Protein 7LXE (pdb70)

Secondary structure (DSSP, 8-state):
-EEEEEEEEEEEEEEETTTTEEEEGGGS-SEEEEEEEEETTTTEEEEEEEETTT--EEEEEE--TT---EEEETTEEEE-SSSS-EEEEESSHHHHHHHHHHHHHHHHHHH---PPPPPPP-

Radius of gyration: 15.27 Å; Cα contacts (8 Å, |Δi|>4): 242; chains: 1; bounding box: 33×28×50 Å

Sequence (122 aa):
SEQSICQARAAVMVYDDANKKWVPAGGSTGFSRVHIYHHTGNNTFRVVGRKIQDHQVVINCAIPKGLKYNQATQTFHQWRDARQVYGLNFGSKEDANVFASAMMHALEVLGGDFPPPPPPPP

St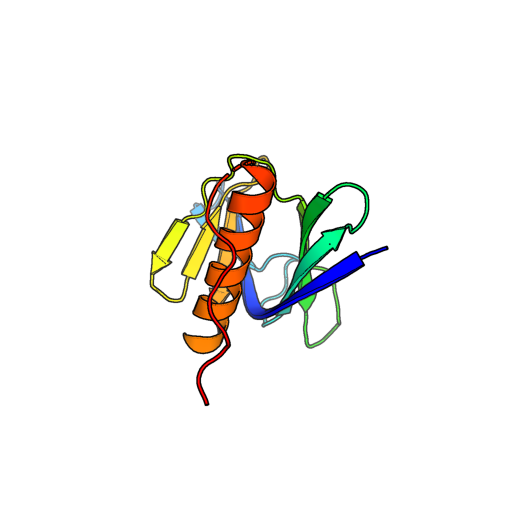ructure (mmCIF, N/CA/C/O backbone):
data_7LXE
#
_entry.id   7LXE
#
_cell.length_a   56.067
_cell.length_b   77.485
_cell.length_c   66.167
_cell.angle_alpha   90.000
_cell.angle_beta   90.000
_cell.angle_gamma   90.000
#
_symmetry.space_group_name_H-M   'C 2 2 21'
#
loop_
_atom_site.group_PDB
_atom_site.id
_atom_site.type_symbol
_atom_site.label_atom_id
_atom_site.label_alt_id
_atom_site.label_comp_id
_atom_site.label_asym_id
_atom_site.label_entity_id
_atom_site.label_seq_id
_atom_site.pdbx_PDB_ins_code
_atom_site.Cartn_x
_atom_site.Cartn_y
_atom_site.Cartn_z
_atom_site.occupancy
_atom_site.B_iso_or_equiv
_atom_site.auth_seq_id
_atom_site.auth_comp_id
_atom_site.auth_asym_id
_atom_site.auth_atom_id
_atom_site.pdbx_PDB_model_num
ATOM 1 N N . SER A 1 5 ? -24.457 -13.218 -9.314 1.00 84.74 2 SER A N 1
ATOM 2 C CA . SER A 1 5 ? -24.158 -13.737 -10.643 1.00 89.44 2 SER A CA 1
ATOM 3 C C . SER A 1 5 ? -22.656 -13.698 -10.875 1.00 92.78 2 SER A C 1
ATOM 4 O O . SER A 1 5 ? -22.095 -12.662 -11.243 1.00 93.86 2 SER A O 1
ATOM 11 N N . GLU A 1 6 ? -22.013 -14.838 -10.660 1.00 85.14 3 GLU A N 1
ATOM 12 C CA . GLU A 1 6 ? -20.568 -14.926 -10.670 1.00 81.21 3 GLU A CA 1
ATOM 13 C C . GLU A 1 6 ? -20.118 -16.093 -11.524 1.00 82.74 3 GLU A C 1
ATOM 14 O O . GLU A 1 6 ? -20.841 -17.073 -11.713 1.00 84.90 3 GLU A O 1
ATOM 26 N N . GLN A 1 7 ? -18.887 -15.984 -12.008 1.00 76.44 4 GLN A N 1
ATOM 27 C CA . GLN A 1 7 ? -18.246 -17.054 -12.746 1.00 79.61 4 GLN A CA 1
ATOM 28 C C . GLN A 1 7 ? -16.802 -17.162 -12.285 1.00 70.39 4 GLN A C 1
ATOM 29 O O . GLN A 1 7 ? -16.085 -16.159 -12.251 1.00 63.53 4 GLN A O 1
ATOM 43 N N . SER A 1 8 ? -16.397 -18.375 -11.921 1.00 68.05 5 SER A N 1
ATOM 44 C CA . SER A 1 8 ? -14.996 -18.647 -11.637 1.00 64.58 5 SER A CA 1
ATOM 45 C C . SER A 1 8 ? -14.248 -18.697 -12.952 1.00 66.35 5 SER A C 1
ATOM 46 O O . SER A 1 8 ? -14.683 -19.378 -13.889 1.00 64.75 5 SER A O 1
ATOM 54 N N . ILE A 1 9 ? -13.152 -17.956 -13.052 1.00 63.41 6 ILE A N 1
ATOM 55 C CA . ILE A 1 9 ? -12.312 -18.015 -14.241 1.00 61.02 6 ILE A CA 1
ATOM 56 C C . ILE A 1 9 ? -11.037 -18.798 -14.000 1.00 58.37 6 ILE A C 1
ATOM 57 O O . ILE A 1 9 ? -10.327 -19.101 -14.970 1.00 53.93 6 ILE A O 1
ATOM 73 N N . CYS A 1 10 ? -10.714 -19.124 -12.753 1.00 57.75 7 CYS A N 1
ATOM 74 C CA . CYS A 1 10 ? -9.633 -20.059 -12.490 1.00 55.70 7 CYS A CA 1
ATOM 75 C C . CYS A 1 10 ? -9.783 -20.610 -11.081 1.00 60.06 7 CYS A C 1
ATOM 76 O O . CYS A 1 10 ? -10.547 -20.088 -10.260 1.00 58.88 7 CYS A O 1
ATOM 84 N N . GLN A 1 11 ? -9.064 -21.699 -10.831 1.00 57.07 8 GLN A N 1
ATOM 85 C CA . GLN A 1 11 ? -9.053 -22.361 -9.533 1.00 59.60 8 GLN A CA 1
ATOM 86 C C . GLN A 1 11 ? -7.637 -22.869 -9.323 1.00 62.86 8 GLN A C 1
ATOM 87 O O . GLN A 1 11 ? -7.107 -23.589 -10.172 1.00 60.60 8 GLN A O 1
ATOM 101 N N . ALA A 1 12 ? -7.019 -22.465 -8.221 1.00 53.66 9 ALA A N 1
ATOM 102 C CA . ALA A 1 12 ? -5.603 -22.705 -7.980 1.00 59.89 9 ALA A CA 1
ATOM 103 C C . ALA A 1 12 ? -5.374 -23.009 -6.510 1.00 60.61 9 ALA A C 1
ATOM 104 O O . ALA A 1 12 ? -5.991 -22.388 -5.637 1.00 63.11 9 ALA A O 1
ATOM 111 N N . ARG A 1 13 ? -4.493 -23.973 -6.252 1.00 59.29 10 ARG A N 1
ATOM 112 C CA . ARG A 1 13 ? -4.171 -24.430 -4.907 1.00 61.11 10 ARG A CA 1
ATOM 113 C C . ARG A 1 13 ? -2.969 -23.655 -4.382 1.00 68.39 10 ARG A C 1
ATOM 114 O O . ARG A 1 13 ? -1.917 -23.612 -5.032 1.00 68.93 10 ARG A O 1
ATOM 135 N N . ALA A 1 14 ? -3.122 -23.034 -3.213 1.00 62.11 11 ALA A N 1
ATOM 136 C CA . ALA A 1 14 ? -2.065 -22.178 -2.692 1.00 57.92 11 ALA A CA 1
ATOM 137 C C . ALA A 1 14 ? -2.241 -21.971 -1.199 1.00 59.11 11 ALA A C 1
ATOM 138 O O . ALA A 1 14 ? -3.363 -21.955 -0.694 1.00 59.53 11 ALA A O 1
ATOM 145 N N . ALA A 1 15 ? -1.118 -21.807 -0.496 1.00 57.09 12 ALA A N 1
ATOM 146 C CA . ALA A 1 15 ? -1.148 -21.350 0.888 1.00 56.33 12 ALA A CA 1
ATOM 147 C C . ALA A 1 15 ? -1.248 -19.829 0.898 1.00 56.87 12 ALA A C 1
ATOM 148 O O . ALA A 1 15 ? -0.380 -19.137 0.353 1.00 62.56 12 ALA A O 1
ATOM 155 N N . VAL A 1 16 ? -2.310 -19.315 1.504 1.00 54.56 13 VAL A N 1
ATOM 156 C CA . VAL A 1 16 ? -2.654 -17.900 1.438 1.00 54.91 13 VAL A CA 1
ATOM 157 C C . VAL A 1 16 ? -2.052 -17.201 2.643 1.00 61.45 13 VAL A C 1
ATOM 158 O O . VAL A 1 16 ? -2.244 -17.639 3.783 1.00 58.92 13 VAL A O 1
ATOM 171 N N . MET A 1 17 ? -1.302 -16.125 2.389 1.00 59.73 14 MET A N 1
ATOM 172 C CA . MET A 1 17 ? -0.475 -15.490 3.402 1.00 65.75 14 MET A CA 1
ATOM 173 C C . MET A 1 17 ? -0.811 -14.011 3.482 1.00 71.62 14 MET A C 1
ATOM 174 O O . MET A 1 17 ? -1.249 -13.400 2.499 1.00 63.58 14 MET A O 1
ATOM 188 N N . VAL A 1 18 ? -0.599 -13.446 4.668 1.00 68.31 15 VAL A N 1
ATOM 189 C CA . VAL A 1 18 ? -0.662 -12.010 4.886 1.00 70.16 15 VAL A CA 1
ATOM 190 C C . VAL A 1 18 ? 0.632 -11.617 5.577 1.00 76.22 15 VAL A C 1
ATOM 191 O O . VAL A 1 18 ? 1.266 -12.430 6.259 1.00 72.28 15 VAL A O 1
ATOM 204 N N . TYR A 1 19 ? 1.045 -10.378 5.372 1.00 76.80 16 TYR A N 1
ATOM 205 C CA . TYR A 1 19 ? 2.243 -9.889 6.020 1.00 81.66 16 TYR A CA 1
ATOM 206 C C . TYR A 1 19 ? 1.871 -9.212 7.328 1.00 86.12 16 TYR A C 1
ATOM 207 O O . TYR A 1 19 ? 0.910 -8.435 7.389 1.00 86.36 16 TYR A O 1
ATOM 225 N N . ASP A 1 20 ? 2.624 -9.528 8.366 1.00 89.18 17 ASP A N 1
ATOM 226 C CA . ASP A 1 20 ? 2.465 -8.919 9.680 1.00 92.11 17 ASP A CA 1
ATOM 227 C C . ASP A 1 20 ? 3.590 -7.902 9.816 1.00 102.11 17 ASP A C 1
ATOM 228 O O . ASP A 1 20 ? 4.707 -8.235 10.219 1.00 99.55 17 ASP A O 1
ATOM 237 N N . ASP A 1 21 ? 3.300 -6.649 9.453 1.00 105.65 18 ASP A N 1
ATOM 238 C CA . ASP A 1 21 ? 4.356 -5.642 9.448 1.00 113.67 18 ASP A CA 1
ATOM 239 C C . ASP A 1 21 ? 4.954 -5.456 10.836 1.00 114.37 18 ASP A C 1
ATOM 240 O O . ASP A 1 21 ? 6.127 -5.084 10.963 1.00 116.82 18 ASP A O 1
ATOM 249 N N . ALA A 1 22 ? 4.171 -5.712 11.887 1.00 116.62 19 ALA A N 1
ATOM 250 C CA . ALA A 1 22 ? 4.686 -5.559 13.243 1.00 115.39 19 ALA A CA 1
ATOM 251 C C . ALA A 1 22 ? 5.799 -6.563 13.523 1.00 112.53 19 ALA A C 1
ATOM 252 O O . ALA A 1 22 ? 6.900 -6.183 13.944 1.00 120.92 19 ALA A O 1
ATOM 259 N N . ASN A 1 23 ? 5.539 -7.846 13.282 1.00 108.27 20 ASN A N 1
ATOM 260 C CA . ASN A 1 23 ? 6.496 -8.905 13.576 1.00 106.88 20 ASN A CA 1
ATOM 261 C C . ASN A 1 23 ? 7.405 -9.234 12.399 1.00 100.62 20 ASN A C 1
ATOM 262 O O . ASN A 1 23 ? 8.197 -10.179 12.492 1.00 94.08 20 ASN A O 1
ATOM 273 N N . LYS A 1 24 ? 7.306 -8.486 11.301 1.00 101.52 21 LYS A N 1
ATOM 274 C CA . LYS A 1 24 ? 8.156 -8.679 10.129 1.00 101.39 21 LYS A CA 1
ATOM 275 C C . LYS A 1 24 ? 8.174 -10.143 9.689 1.00 98.70 21 LYS A C 1
ATOM 276 O O . LYS A 1 24 ? 9.229 -10.762 9.535 1.00 88.57 21 LYS A O 1
ATOM 295 N N . LYS A 1 25 ? 6.985 -10.703 9.470 1.00 94.45 22 LYS A N 1
ATOM 296 C CA . LYS A 1 25 ? 6.920 -12.070 8.972 1.00 89.89 22 LYS A CA 1
ATOM 297 C C . LYS A 1 25 ? 5.602 -12.293 8.250 1.00 83.75 22 LYS A C 1
ATOM 298 O O . LYS A 1 25 ? 4.611 -11.595 8.484 1.00 83.34 22 LYS A O 1
ATOM 317 N N . TRP A 1 26 ? 5.611 -13.275 7.356 1.00 77.15 23 TRP A N 1
ATOM 318 C CA . TRP A 1 26 ? 4.378 -13.714 6.726 1.00 73.12 23 TRP A CA 1
ATOM 319 C C . TRP A 1 26 ? 3.666 -14.679 7.659 1.00 74.34 23 TRP A C 1
ATOM 320 O O . TRP A 1 26 ? 4.287 -15.589 8.215 1.00 69.75 23 TRP A O 1
ATOM 341 N N . VAL A 1 27 ? 2.363 -14.482 7.817 1.00 70.56 24 VAL A N 1
ATOM 342 C CA . VAL A 1 27 ? 1.534 -15.344 8.653 1.00 75.56 24 VAL A CA 1
ATOM 343 C C . VAL A 1 27 ? 0.441 -15.947 7.779 1.00 74.07 24 VAL A C 1
ATOM 344 O O . VAL A 1 27 ? -0.010 -15.307 6.814 1.00 64.22 24 VAL A O 1
ATOM 357 N N . PRO A 1 28 ? 0.002 -17.168 8.062 1.00 70.77 25 PRO A N 1
ATOM 358 C CA . PRO A 1 28 ? -1.066 -17.765 7.256 1.00 76.06 25 PRO A CA 1
ATOM 359 C C . PRO A 1 28 ? -2.353 -16.968 7.408 1.00 72.82 25 PRO A C 1
ATOM 360 O O . PRO A 1 28 ? -2.735 -16.588 8.514 1.00 70.47 25 PRO A O 1
ATOM 371 N N . ALA A 1 29 ? -3.005 -16.684 6.283 1.00 66.23 26 ALA A N 1
ATOM 372 C CA . ALA A 1 29 ? -4.265 -15.950 6.338 1.00 68.22 26 ALA A CA 1
ATOM 373 C C . ALA A 1 29 ? -5.301 -16.768 7.100 1.00 70.23 26 ALA A C 1
ATOM 374 O O . ALA A 1 29 ? -5.389 -17.990 6.944 1.00 66.90 26 ALA A O 1
ATOM 381 N N . GLY A 1 30 ? -6.082 -16.094 7.942 1.00 76.00 27 GLY A N 1
ATOM 382 C CA . GLY A 1 30 ? -7.049 -16.777 8.776 1.00 75.68 27 GLY A CA 1
ATOM 383 C C . GLY A 1 30 ? -6.480 -17.522 9.971 1.00 87.20 27 GLY A C 1
ATOM 384 O O . GLY A 1 30 ? -7.254 -18.145 10.709 1.00 82.50 27 GLY A O 1
ATOM 388 N N . GLY A 1 31 ? -5.156 -17.506 10.175 1.00 76.95 28 GLY A N 1
ATOM 389 C CA . GLY A 1 31 ? -4.541 -17.976 11.402 1.00 81.38 28 GLY A CA 1
ATOM 390 C C . GLY A 1 31 ? -4.032 -19.407 11.381 1.00 77.93 28 GLY A C 1
ATOM 391 O O . GLY A 1 31 ? -3.220 -19.772 12.242 1.00 79.02 28 GLY A O 1
ATOM 395 N N . SER A 1 32 ? -4.484 -20.223 10.434 1.00 75.83 29 SER A N 1
ATOM 396 C CA . SER A 1 32 ? -4.153 -21.639 10.375 1.00 78.73 29 SER A CA 1
ATOM 397 C C . SER A 1 32 ? -3.408 -21.915 9.081 1.00 77.41 29 SER A C 1
ATOM 398 O O . SER A 1 32 ? -3.878 -21.543 8.002 1.00 74.19 29 SER A O 1
ATOM 406 N N . THR A 1 33 ? -2.264 -22.575 9.191 1.00 79.13 30 THR A N 1
ATOM 407 C CA . THR A 1 33 ? -1.478 -22.904 8.015 1.00 85.71 30 THR A CA 1
ATOM 408 C C . THR A 1 33 ? -2.153 -24.026 7.238 1.00 84.21 30 THR A C 1
ATOM 409 O O . THR A 1 33 ? -2.874 -24.856 7.797 1.00 92.77 30 THR A O 1
ATOM 420 N N . GLY A 1 34 ? -1.937 -24.027 5.926 1.00 73.86 31 GLY A N 1
ATOM 421 C CA . GLY A 1 34 ? -2.516 -25.046 5.078 1.00 72.49 31 GLY A CA 1
ATOM 422 C C . GLY A 1 34 ? -2.945 -24.516 3.729 1.00 64.33 31 GLY A C 1
ATOM 423 O O . GLY A 1 34 ? -3.024 -23.300 3.519 1.00 63.04 31 GLY A O 1
ATOM 427 N N . PHE A 1 35 ? -3.231 -25.413 2.802 1.00 60.67 32 PHE A N 1
ATOM 428 C CA . PHE A 1 35 ? -3.557 -24.994 1.448 1.00 61.44 32 PHE A CA 1
ATOM 429 C C . PHE A 1 35 ? -5.019 -24.582 1.344 1.00 62.03 32 PHE A C 1
ATOM 430 O O . PHE A 1 35 ? -5.862 -25.018 2.124 1.00 60.94 32 PHE A O 1
ATOM 447 N N . SER A 1 36 ? -5.287 -23.697 0.382 1.00 61.21 33 SER A N 1
ATOM 448 C CA . SER A 1 36 ? -6.607 -23.198 0.048 1.00 59.84 33 SER A CA 1
ATOM 449 C C . SER A 1 36 ? -6.834 -23.416 -1.439 1.00 63.34 33 SER A C 1
ATOM 450 O O . SER A 1 36 ? -5.872 -23.480 -2.214 1.00 60.57 33 SER A O 1
ATOM 458 N N . ARG A 1 37 ? -8.107 -23.532 -1.831 1.00 59.75 34 ARG A N 1
ATOM 459 C CA . ARG A 1 37 ? -8.498 -23.409 -3.228 1.00 63.43 34 ARG A CA 1
ATOM 460 C C . ARG A 1 37 ? -8.806 -21.936 -3.482 1.00 63.10 34 ARG A C 1
ATOM 461 O O . ARG A 1 37 ? -9.769 -21.400 -2.923 1.00 59.88 34 ARG A O 1
ATOM 482 N N . VAL A 1 38 ? -8.016 -21.290 -4.330 1.00 56.55 35 VAL A N 1
ATOM 483 C CA . VAL A 1 38 ? -8.112 -19.851 -4.557 1.00 54.34 35 VAL A CA 1
ATOM 484 C C . VAL A 1 38 ? -8.688 -19.617 -5.947 1.00 58.77 35 VAL A C 1
ATOM 485 O O . VAL A 1 38 ? -8.098 -20.033 -6.951 1.00 59.01 35 VAL A O 1
ATOM 498 N N . HIS A 1 39 ? -9.820 -18.919 -6.001 1.00 56.51 36 HIS A N 1
ATOM 499 C CA . HIS A 1 39 ? -10.535 -18.600 -7.224 1.00 57.95 36 HIS A CA 1
ATOM 500 C C . HIS A 1 39 ? -10.348 -17.127 -7.565 1.00 59.23 36 HIS A C 1
ATOM 501 O O . HIS A 1 39 ? -10.160 -16.293 -6.675 1.00 61.11 36 HIS A O 1
ATOM 515 N N . ILE A 1 40 ? -10.432 -16.808 -8.855 1.00 56.54 37 ILE A N 1
ATOM 516 C CA . ILE A 1 40 ? -10.785 -15.470 -9.309 1.00 58.34 37 ILE A CA 1
ATOM 517 C C . ILE A 1 40 ? -12.187 -15.561 -9.894 1.00 59.22 37 ILE A C 1
ATOM 518 O O . ILE A 1 40 ? -12.451 -16.423 -10.743 1.00 56.19 37 ILE A O 1
ATOM 534 N N . TYR A 1 41 ? -13.083 -14.705 -9.415 1.00 63.08 38 TYR A N 1
ATOM 535 C CA . TYR A 1 41 ? -14.479 -14.687 -9.843 1.00 59.13 38 TYR A CA 1
ATOM 536 C C . TYR A 1 41 ? -14.755 -13.406 -10.611 1.00 63.30 38 TYR A C 1
ATOM 537 O O . TYR A 1 41 ? -14.276 -12.328 -10.238 1.00 65.12 38 TYR A O 1
ATOM 555 N N . HIS A 1 42 ? -15.545 -13.527 -11.667 1.00 64.21 39 HIS A N 1
ATOM 556 C CA . HIS A 1 42 ? -15.972 -12.399 -12.481 1.00 72.97 39 HIS A CA 1
ATOM 557 C C . HIS A 1 42 ? -17.471 -12.214 -12.282 1.00 77.22 39 HIS A C 1
ATOM 558 O O . HIS A 1 42 ? -18.238 -13.153 -12.503 1.00 77.97 39 HIS A O 1
ATOM 572 N N . HIS A 1 43 ? -17.878 -11.024 -11.829 1.00 83.50 40 HIS A N 1
ATOM 573 C CA . HIS A 1 43 ? -19.293 -10.658 -11.773 1.00 89.21 40 HIS A CA 1
ATOM 574 C C . HIS A 1 43 ? -19.735 -10.278 -13.180 1.00 87.89 40 HIS A C 1
ATOM 575 O O . HIS A 1 43 ? -19.333 -9.234 -13.705 1.00 89.61 40 HIS A O 1
ATOM 589 N N . THR A 1 44 ? -20.563 -11.124 -13.791 1.00 97.24 41 THR A N 1
ATOM 590 C CA . THR A 1 44 ? -20.913 -10.933 -15.194 1.00 101.18 41 THR A CA 1
ATOM 591 C C . THR A 1 44 ? -21.517 -9.558 -15.457 1.00 102.11 41 THR A C 1
ATOM 592 O O . THR A 1 44 ? -21.343 -9.004 -16.550 1.00 102.63 41 THR A O 1
ATOM 603 N N . GLY A 1 45 ? -22.224 -8.990 -14.483 1.00 94.89 42 GLY A N 1
ATOM 604 C CA . GLY A 1 45 ? -22.830 -7.689 -14.679 1.00 98.90 42 GLY A CA 1
ATOM 605 C C . GLY A 1 45 ? -21.852 -6.545 -14.520 1.00 95.28 42 GLY A C 1
ATOM 606 O O . GLY A 1 45 ? -21.488 -5.883 -15.497 1.00 97.91 42 GLY A O 1
ATOM 610 N N . ASN A 1 46 ? -21.417 -6.311 -13.279 1.00 95.32 43 ASN A N 1
ATOM 611 C CA . ASN A 1 46 ? -20.492 -5.224 -12.983 1.00 97.56 43 ASN A CA 1
ATOM 612 C C . ASN A 1 46 ? -19.246 -5.231 -13.863 1.00 97.50 43 ASN A C 1
ATOM 613 O O . ASN A 1 46 ? -18.620 -4.178 -14.049 1.00 92.43 43 ASN A O 1
ATOM 624 N N . ASN A 1 47 ? -18.862 -6.384 -14.401 1.00 92.37 44 ASN A N 1
ATOM 625 C CA . ASN A 1 47 ? -17.533 -6.539 -14.981 1.00 93.00 44 ASN A CA 1
ATOM 626 C C . ASN A 1 47 ? -16.469 -6.247 -13.923 1.00 90.59 44 ASN A C 1
ATOM 627 O O . ASN A 1 47 ? -15.452 -5.605 -14.197 1.00 92.89 44 ASN A O 1
ATOM 638 N N . THR A 1 48 ? -16.728 -6.694 -12.696 1.00 86.41 45 THR A N 1
ATOM 639 C CA . THR A 1 48 ? -15.774 -6.651 -11.595 1.00 87.32 45 THR A CA 1
ATOM 640 C C . THR A 1 48 ? -15.225 -8.051 -11.343 1.00 82.78 45 THR A C 1
ATOM 641 O O . THR A 1 48 ? -15.779 -9.052 -11.809 1.00 80.99 45 THR A O 1
ATOM 652 N N . PHE A 1 49 ? -14.132 -8.111 -10.575 1.00 74.54 46 PHE A N 1
ATOM 653 C CA . PHE A 1 49 ? -13.455 -9.361 -10.269 1.00 73.44 46 PHE A CA 1
ATOM 654 C C . PHE A 1 49 ? -13.074 -9.389 -8.796 1.00 74.20 46 PHE A C 1
ATOM 655 O O . PHE A 1 49 ? -12.864 -8.341 -8.179 1.00 74.35 46 PHE A O 1
ATOM 672 N N . ARG A 1 50 ? -12.937 -10.596 -8.248 1.00 73.90 47 ARG A N 1
ATOM 673 C CA . ARG A 1 50 ? -12.407 -10.735 -6.898 1.00 75.42 47 ARG A CA 1
ATOM 674 C C . ARG A 1 50 ? -11.736 -12.092 -6.718 1.00 66.97 47 ARG A C 1
ATOM 675 O O . ARG A 1 50 ? -12.108 -13.085 -7.354 1.00 60.73 47 ARG A O 1
ATOM 696 N N . VAL A 1 51 ? -10.718 -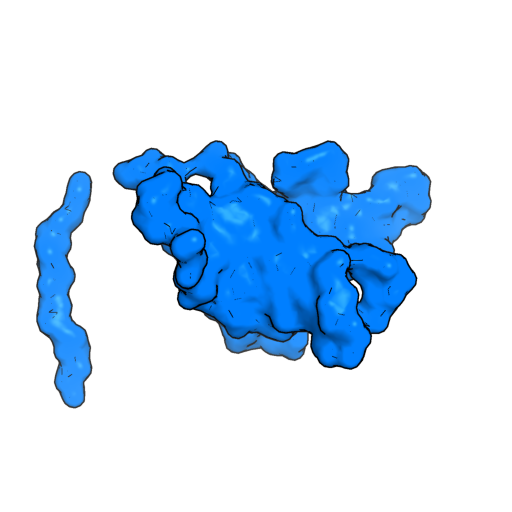12.100 -5.855 1.00 67.13 48 VAL A N 1
ATOM 697 C CA . VAL A 1 51 ? -10.030 -13.313 -5.422 1.00 65.96 48 VAL A CA 1
ATOM 698 C C . VAL A 1 51 ? -10.756 -13.848 -4.198 1.00 67.55 48 VAL A C 1
ATOM 699 O O . VAL A 1 51 ? -11.002 -13.100 -3.247 1.00 67.88 48 VAL A O 1
ATOM 712 N N . VAL A 1 52 ? -11.096 -15.135 -4.216 1.00 62.48 49 VAL A N 1
ATOM 713 C CA . VAL A 1 52 ? -11.731 -15.797 -3.081 1.00 62.11 49 VAL A CA 1
ATOM 714 C C . VAL A 1 52 ? -11.023 -17.123 -2.840 1.00 57.26 49 VAL A C 1
ATOM 715 O O . VAL A 1 52 ? -10.857 -17.922 -3.764 1.00 58.57 49 VAL A O 1
ATOM 728 N N . GLY A 1 53 ? -10.623 -17.364 -1.614 1.00 55.97 50 GLY A N 1
ATOM 729 C CA . GLY A 1 53 ? -9.982 -18.617 -1.258 1.00 62.64 50 GLY A CA 1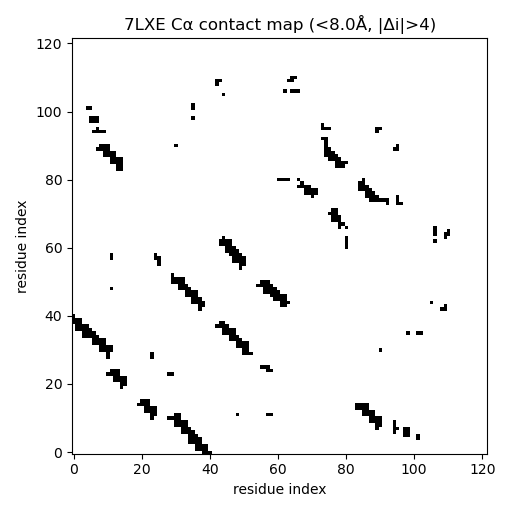
ATOM 730 C C . GLY A 1 53 ? -10.559 -19.208 0.008 1.00 63.32 50 GLY A C 1
ATOM 731 O O . GLY A 1 53 ? -10.873 -18.490 0.954 1.00 60.12 50 GLY A O 1
ATOM 735 N N . ARG A 1 54 ? -10.682 -20.537 0.012 1.00 62.92 51 ARG A N 1
ATOM 736 C CA . ARG A 1 54 ? -11.152 -21.294 1.159 1.00 67.43 51 ARG A CA 1
ATOM 737 C C . ARG A 1 54 ? -10.149 -22.373 1.524 1.00 60.78 51 ARG A C 1
ATOM 738 O O . ARG A 1 54 ? -9.651 -23.076 0.644 1.00 58.39 51 ARG A O 1
ATOM 759 N N . LYS A 1 55 ? -9.920 -22.559 2.820 1.00 62.87 52 LYS A N 1
ATOM 760 C CA . LYS A 1 55 ? -9.111 -23.683 3.267 1.00 64.64 52 LYS A CA 1
ATOM 761 C C . LYS A 1 55 ? -9.687 -24.990 2.742 1.00 70.33 52 LYS A C 1
ATOM 762 O O . LYS A 1 55 ? -10.904 -25.195 2.726 1.00 69.10 52 LYS A O 1
ATOM 781 N N . ILE A 1 56 ? -8.802 -25.884 2.318 1.00 69.29 53 ILE A N 1
ATOM 782 C CA . ILE A 1 56 ? -9.265 -27.168 1.813 1.00 71.47 53 ILE A CA 1
ATOM 783 C C . ILE A 1 56 ? -9.814 -28.016 2.950 1.00 80.79 53 ILE A C 1
ATOM 784 O O . ILE A 1 56 ? -10.869 -28.654 2.815 1.00 78.30 53 ILE A O 1
ATOM 800 N N . GLN A 1 57 ? -9.146 -27.992 4.104 1.00 74.59 54 GLN A N 1
ATOM 801 C CA . GLN A 1 57 ? -9.561 -28.789 5.252 1.00 88.36 54 GLN A CA 1
ATOM 802 C C . GLN A 1 57 ? -10.930 -28.370 5.784 1.00 83.61 54 GLN A C 1
ATOM 803 O O . GLN A 1 57 ? -11.902 -29.122 5.659 1.00 86.16 54 GLN A O 1
ATOM 817 N N . ASP A 1 58 ? -11.020 -27.184 6.388 1.00 77.41 55 ASP A N 1
ATOM 818 C CA . ASP A 1 58 ? -12.219 -26.769 7.100 1.00 80.20 55 ASP A CA 1
ATOM 819 C C . ASP A 1 58 ? -13.068 -25.754 6.331 1.00 77.70 55 ASP A C 1
ATOM 820 O O . ASP A 1 58 ? -14.055 -25.250 6.881 1.00 78.54 55 ASP A O 1
ATOM 829 N N . HIS A 1 59 ? -12.722 -25.453 5.078 1.00 71.39 56 HIS A N 1
ATOM 830 C CA . HIS A 1 59 ? -13.500 -24.579 4.202 1.00 67.83 56 HIS A CA 1
ATOM 831 C C . HIS A 1 59 ? -13.611 -23.154 4.735 1.00 65.65 56 HIS A C 1
ATOM 832 O O . HIS A 1 59 ? -14.409 -22.362 4.233 1.00 60.42 56 HIS A O 1
ATOM 846 N N . GLN A 1 60 ? -12.818 -22.802 5.732 1.00 64.14 57 GLN A N 1
ATOM 847 C CA . GLN A 1 60 ? -12.757 -21.423 6.204 1.00 70.14 57 GLN A CA 1
ATOM 848 C C . GLN A 1 60 ? -12.348 -20.483 5.067 1.00 67.61 57 GLN A C 1
ATOM 849 O O . GLN A 1 60 ? -11.382 -20.744 4.340 1.00 65.88 57 GLN A O 1
ATOM 863 N N . VAL A 1 61 ? -13.089 -19.383 4.919 1.00 70.73 58 VAL A N 1
ATOM 864 C CA . VAL A 1 61 ? -12.723 -18.334 3.971 1.00 67.68 58 VAL A CA 1
ATOM 865 C C . VAL A 1 61 ? -11.538 -17.547 4.517 1.00 69.36 58 VAL A C 1
ATOM 866 O O . VAL A 1 61 ? -11.633 -16.910 5.572 1.00 69.13 58 VAL A O 1
ATOM 879 N N . VAL A 1 62 ? -10.435 -17.532 3.768 1.00 65.07 59 VAL A N 1
ATOM 880 C CA . VAL A 1 62 ? -9.219 -16.862 4.206 1.00 66.64 59 VAL A CA 1
ATOM 881 C C . VAL A 1 62 ? -8.912 -15.601 3.405 1.00 67.97 59 VAL A C 1
ATOM 882 O O . VAL A 1 62 ? -8.220 -14.712 3.914 1.00 73.57 59 VAL A O 1
ATOM 895 N N . ILE A 1 63 ? -9.373 -15.504 2.169 1.00 64.35 60 ILE A N 1
ATOM 896 C CA . ILE A 1 63 ? -9.263 -14.268 1.411 1.00 66.65 60 ILE A CA 1
ATOM 897 C C . ILE A 1 63 ? -10.562 -14.066 0.647 1.00 65.21 60 ILE A C 1
ATOM 898 O O . ILE A 1 63 ? -11.214 -15.026 0.219 1.00 64.97 60 ILE A O 1
ATOM 914 N N . ASN A 1 64 ? -10.955 -12.804 0.503 1.00 64.57 61 ASN A N 1
ATOM 915 C CA . ASN A 1 64 ? -12.131 -12.425 -0.261 1.00 71.56 61 ASN A CA 1
ATOM 916 C C . ASN A 1 64 ? -12.021 -10.944 -0.507 1.00 76.57 61 ASN A C 1
ATOM 917 O O . ASN A 1 64 ? -12.580 -10.117 0.235 1.00 77.92 61 ASN A O 1
ATOM 928 N N . CYS A 1 65 ? -11.269 -10.570 -1.533 1.00 77.72 62 CYS A N 1
ATOM 929 C CA . CYS A 1 65 ? -10.997 -9.180 -1.825 1.00 83.08 62 CYS A CA 1
ATOM 930 C C . CYS A 1 65 ? -11.224 -8.932 -3.304 1.00 82.39 62 CYS A C 1
ATOM 931 O O . CYS A 1 65 ? -11.037 -9.818 -4.140 1.00 78.77 62 CYS A O 1
ATOM 939 N N . ALA A 1 66 ? -11.669 -7.723 -3.605 1.00 84.56 63 ALA A N 1
ATOM 940 C CA . ALA A 1 66 ? -11.942 -7.342 -4.976 1.00 84.36 63 ALA A CA 1
ATOM 941 C C . ALA A 1 66 ? -10.644 -6.930 -5.654 1.00 84.37 63 ALA A C 1
ATOM 942 O O . ALA A 1 66 ? -9.686 -6.496 -5.007 1.00 85.78 63 ALA A O 1
ATOM 949 N N . ILE A 1 67 ? -10.612 -7.100 -6.970 1.00 77.76 64 ILE A N 1
ATOM 950 C CA . ILE A 1 67 ? -9.452 -6.749 -7.782 1.00 73.54 64 ILE A CA 1
ATOM 951 C C . ILE A 1 67 ? -9.709 -5.360 -8.361 1.00 75.45 64 ILE A C 1
ATOM 952 O O . ILE A 1 67 ? -10.587 -5.218 -9.233 1.00 70.70 64 ILE A O 1
ATOM 968 N N . PRO A 1 68 ? -9.021 -4.322 -7.890 1.00 71.57 65 PRO A N 1
ATOM 969 C CA . PRO A 1 68 ? -9.231 -2.983 -8.444 1.00 76.71 65 PRO A CA 1
ATOM 970 C C . PRO A 1 68 ? -8.462 -2.755 -9.735 1.00 79.86 65 PRO A C 1
ATOM 971 O O . PRO A 1 68 ? -7.386 -3.310 -9.964 1.00 74.64 65 PRO A O 1
ATOM 982 N N . LYS A 1 69 ? -9.048 -1.931 -10.599 1.00 82.45 66 LYS A N 1
ATOM 983 C CA . LYS A 1 69 ? -8.335 -1.471 -11.781 1.00 83.42 66 LYS A CA 1
ATOM 984 C C . LYS A 1 69 ? -7.035 -0.815 -11.338 1.00 83.55 66 LYS A C 1
ATOM 985 O O . LYS A 1 69 ? -7.045 0.093 -10.499 1.00 85.28 66 LYS A O 1
ATOM 1004 N N . GLY A 1 70 ? -5.917 -1.293 -11.870 1.00 76.55 67 GLY A N 1
ATOM 1005 C CA . GLY A 1 70 ? -4.627 -0.734 -11.544 1.00 76.02 67 GLY A CA 1
ATOM 1006 C C . GLY A 1 70 ? -3.847 -1.489 -10.495 1.00 83.44 67 GLY A C 1
ATOM 1007 O O . GLY A 1 70 ? -2.755 -1.042 -10.117 1.00 82.21 67 GLY A O 1
ATOM 1011 N N . LEU A 1 71 ? -4.360 -2.617 -10.019 1.00 77.08 68 LEU A N 1
ATOM 1012 C CA . LEU A 1 71 ? -3.634 -3.412 -9.040 1.00 71.39 68 LEU A CA 1
ATOM 1013 C C . LEU A 1 71 ? -2.250 -3.791 -9.554 1.00 77.87 68 LEU A C 1
ATOM 1014 O O . LEU A 1 71 ? -2.084 -4.198 -10.709 1.00 73.41 68 LEU A O 1
ATOM 1030 N N . LYS A 1 72 ? -1.251 -3.650 -8.679 1.00 74.28 69 LYS A N 1
ATOM 1031 C CA . LYS A 1 72 ? 0.121 -4.068 -8.964 1.00 78.31 69 LYS A CA 1
ATOM 1032 C C . LYS A 1 72 ? 0.330 -5.476 -8.416 1.00 75.49 69 LYS A C 1
ATOM 1033 O O . LYS A 1 72 ? 0.575 -5.663 -7.221 1.00 74.57 69 LYS A O 1
ATOM 1052 N N . TYR A 1 73 ? 0.248 -6.465 -9.297 1.00 72.70 70 TYR A N 1
ATOM 1053 C CA . TYR A 1 73 ? 0.405 -7.868 -8.940 1.00 69.49 70 TYR A CA 1
ATOM 1054 C C . TYR A 1 73 ? 1.844 -8.271 -9.217 1.00 71.41 70 TYR A C 1
ATOM 1055 O O . TYR A 1 73 ? 2.326 -8.130 -10.345 1.00 72.88 70 TYR A O 1
ATOM 1073 N N . ASN A 1 74 ? 2.531 -8.766 -8.197 1.00 65.97 71 ASN A N 1
ATOM 1074 C CA . ASN A 1 74 ? 3.945 -9.064 -8.310 1.00 66.23 71 ASN A CA 1
ATOM 1075 C C . ASN A 1 74 ? 4.195 -10.555 -8.153 1.00 64.72 71 ASN A C 1
ATOM 1076 O O . ASN A 1 74 ? 3.713 -11.174 -7.200 1.00 62.21 71 ASN A O 1
ATOM 1087 N N . GLN A 1 75 ? 4.978 -11.117 -9.071 1.00 59.95 72 GLN A N 1
ATOM 1088 C CA . GLN A 1 75 ? 5.392 -12.512 -9.001 1.00 55.07 72 GLN A CA 1
ATOM 1089 C C . GLN A 1 75 ? 6.816 -12.495 -8.471 1.00 63.22 72 GLN A C 1
ATOM 1090 O O . GLN A 1 75 ? 7.773 -12.368 -9.233 1.00 61.29 72 GLN A O 1
ATOM 1104 N N . ALA A 1 76 ? 6.951 -12.594 -7.151 1.00 63.69 73 ALA A N 1
ATOM 1105 C CA . ALA A 1 76 ? 8.281 -12.637 -6.549 1.00 63.80 73 ALA A CA 1
ATOM 1106 C C . ALA A 1 76 ? 9.115 -13.739 -7.185 1.00 60.78 73 ALA A C 1
ATOM 1107 O O . ALA A 1 76 ? 10.171 -13.482 -7.763 1.00 69.50 73 ALA A O 1
ATOM 1114 N N . THR A 1 77 ? 8.658 -14.974 -7.067 1.00 61.29 74 THR A N 1
ATOM 1115 C CA . THR A 1 77 ? 9.166 -16.112 -7.810 1.00 60.90 74 THR A CA 1
ATOM 1116 C C . THR A 1 77 ? 8.034 -16.640 -8.678 1.00 68.01 74 THR A C 1
ATOM 1117 O O . THR A 1 77 ? 6.897 -16.174 -8.591 1.00 60.78 74 THR A O 1
ATOM 1128 N N . GLN A 1 78 ? 8.333 -17.658 -9.487 1.00 59.54 75 GLN A N 1
ATOM 1129 C CA . GLN A 1 78 ? 7.282 -18.254 -10.302 1.00 66.54 75 GLN A CA 1
ATOM 1130 C C . GLN A 1 78 ? 6.140 -18.799 -9.448 1.00 58.96 75 GLN A C 1
ATOM 1131 O O . GLN A 1 78 ? 5.009 -18.875 -9.930 1.00 55.11 75 GLN A O 1
ATOM 1145 N N . THR A 1 79 ? 6.406 -19.139 -8.185 1.00 56.29 76 THR A N 1
ATOM 1146 C CA . THR A 1 79 ? 5.438 -19.808 -7.323 1.00 54.41 76 THR A CA 1
ATOM 1147 C C . THR A 1 79 ? 5.059 -19.012 -6.082 1.00 56.12 76 THR A C 1
ATOM 1148 O O . THR A 1 79 ? 4.346 -19.543 -5.224 1.00 57.39 76 THR A O 1
ATOM 1159 N N . PHE A 1 80 ? 5.499 -17.768 -5.938 1.00 55.71 77 PHE A N 1
ATOM 1160 C CA . PHE A 1 80 ? 5.007 -16.926 -4.858 1.00 54.67 77 PHE A CA 1
ATOM 1161 C C . PHE A 1 80 ? 4.680 -15.554 -5.415 1.00 59.41 77 PHE A C 1
ATOM 1162 O O . PHE A 1 80 ? 5.575 -14.838 -5.877 1.00 58.88 77 PHE A O 1
ATOM 1179 N N . HIS A 1 81 ? 3.405 -15.198 -5.381 1.00 55.55 78 HIS A N 1
ATOM 1180 C CA . HIS A 1 81 ? 2.926 -13.930 -5.899 1.00 61.68 78 HIS A CA 1
ATOM 1181 C C . HIS A 1 81 ? 2.340 -13.118 -4.755 1.00 58.86 78 HIS A C 1
ATOM 1182 O O . HIS A 1 81 ? 1.908 -13.664 -3.737 1.00 57.93 78 HIS A O 1
ATOM 1196 N N . GLN A 1 82 ? 2.307 -11.805 -4.939 1.00 58.18 79 GLN A N 1
ATOM 1197 C CA . GLN A 1 82 ? 1.883 -10.929 -3.864 1.00 63.13 79 GLN A CA 1
ATOM 1198 C C . GLN A 1 82 ? 1.330 -9.636 -4.442 1.00 66.37 79 GLN A C 1
ATOM 1199 O O . GLN A 1 82 ? 1.575 -9.282 -5.599 1.00 64.55 79 GLN A O 1
ATOM 1213 N N . TRP A 1 83 ? 0.576 -8.938 -3.604 1.00 63.52 80 TRP A N 1
ATOM 1214 C CA . TRP A 1 83 ? -0.055 -7.670 -3.930 1.00 70.60 80 TRP A CA 1
ATOM 1215 C C . TRP A 1 83 ? -0.597 -7.123 -2.619 1.00 75.19 80 TRP A C 1
ATOM 1216 O O . TRP A 1 83 ? -0.633 -7.824 -1.604 1.00 73.99 80 TRP A O 1
ATOM 1237 N N . ARG A 1 84 ? -1.008 -5.861 -2.644 1.00 78.15 81 ARG A N 1
ATOM 1238 C CA . ARG A 1 84 ? -1.604 -5.220 -1.474 1.00 88.68 81 ARG A CA 1
ATOM 1239 C C . ARG A 1 84 ? -2.904 -4.577 -1.946 1.00 92.98 81 ARG A C 1
ATOM 1240 O O . ARG A 1 84 ? -2.906 -3.459 -2.464 1.00 101.42 81 ARG A O 1
ATOM 1261 N N . ASP A 1 85 ? -4.011 -5.307 -1.797 1.00 92.95 82 ASP A N 1
ATOM 1262 C CA . ASP A 1 85 ? -5.305 -4.751 -2.176 1.00 98.59 82 ASP A CA 1
ATOM 1263 C C . ASP A 1 85 ? -5.731 -3.672 -1.188 1.00 108.13 82 ASP A C 1
ATOM 1264 O O . ASP A 1 85 ? -6.171 -2.588 -1.589 1.00 113.45 82 ASP A O 1
ATOM 1268 N N . ALA A 1 86 ? -5.587 -3.943 0.111 1.00 100.40 83 ALA A N 1
ATOM 1269 C CA . ALA A 1 86 ? -5.994 -2.990 1.136 1.00 103.65 83 ALA A CA 1
ATOM 1270 C C . ALA A 1 86 ? -4.792 -2.532 1.955 1.00 107.87 83 ALA A C 1
ATOM 1271 O O . ALA A 1 86 ? -3.689 -2.387 1.414 1.00 106.63 83 ALA A O 1
ATOM 1278 N N . ARG A 1 87 ? -4.996 -2.287 3.255 1.00 105.32 84 ARG A N 1
ATOM 1279 C CA . ARG A 1 87 ? -3.898 -1.875 4.122 1.00 104.89 84 ARG A CA 1
ATOM 1280 C C . ARG A 1 87 ? -2.883 -2.991 4.333 1.00 109.37 84 ARG A C 1
ATOM 1281 O O . ARG A 1 87 ? -1.733 -2.708 4.684 1.00 109.21 84 ARG A O 1
ATOM 1285 N N . GLN A 1 88 ? -3.278 -4.245 4.127 1.00 110.24 85 GLN A N 1
ATOM 1286 C CA . GLN A 1 88 ? -2.402 -5.387 4.334 1.00 105.74 85 GLN A CA 1
ATOM 1287 C C . GLN A 1 88 ? -1.890 -5.928 3.004 1.00 99.52 85 GLN A C 1
ATOM 1288 O O . GLN A 1 88 ? -2.428 -5.641 1.933 1.00 99.86 85 GLN A O 1
ATOM 1302 N N . VAL A 1 89 ? -0.824 -6.719 3.093 1.00 95.98 86 VAL A N 1
ATOM 1303 C CA . VAL A 1 89 ? -0.165 -7.308 1.934 1.00 84.73 86 VAL A CA 1
ATOM 1304 C C . VAL A 1 89 ? -0.524 -8.786 1.887 1.00 78.76 86 VAL A C 1
ATOM 1305 O O . VAL A 1 89 ? -0.438 -9.490 2.902 1.00 76.06 86 VAL A O 1
ATOM 1318 N N . TYR A 1 90 ? -0.945 -9.246 0.714 1.00 73.34 87 TYR A N 1
ATOM 1319 C CA . TYR A 1 90 ? -1.400 -10.610 0.505 1.00 68.68 87 TYR A CA 1
ATOM 1320 C C . TYR A 1 90 ? -0.373 -11.358 -0.330 1.00 63.89 87 TYR A C 1
ATOM 1321 O O . TYR A 1 90 ? 0.204 -10.791 -1.258 1.00 60.16 87 TYR A O 1
ATOM 1339 N N . GLY A 1 91 ? -0.172 -12.630 -0.018 1.00 63.52 88 GLY A N 1
ATOM 1340 C CA . GLY A 1 91 ? 0.725 -13.467 -0.789 1.00 64.05 88 GLY A CA 1
ATOM 1341 C C . GLY A 1 91 ? 0.090 -14.811 -1.075 1.00 64.15 88 GLY A C 1
ATOM 1342 O O . GLY A 1 91 ? -0.749 -15.296 -0.319 1.00 63.31 88 GLY A O 1
ATOM 1346 N N . LEU A 1 92 ? 0.489 -15.404 -2.201 1.00 58.03 89 LEU A N 1
ATOM 1347 C CA . LEU A 1 92 ? 0.017 -16.727 -2.596 1.00 57.35 89 LEU A CA 1
ATOM 1348 C C . LEU A 1 92 ? 1.217 -17.632 -2.824 1.00 56.41 89 LEU A C 1
ATOM 1349 O O . LEU A 1 92 ? 1.991 -17.406 -3.757 1.00 53.08 89 LEU A O 1
ATOM 1365 N N . ASN A 1 93 ? 1.348 -18.673 -1.997 1.00 55.21 90 ASN A N 1
ATOM 1366 C CA . ASN A 1 93 ? 2.478 -19.611 -2.040 1.00 56.82 90 ASN A CA 1
ATOM 1367 C C . ASN A 1 93 ? 1.954 -20.887 -2.698 1.00 55.69 90 ASN A C 1
ATOM 1368 O O . ASN A 1 93 ? 1.392 -21.765 -2.048 1.00 58.87 90 ASN A O 1
ATOM 1379 N N . PHE A 1 94 ? 2.135 -20.986 -4.009 1.00 53.03 91 PHE A N 1
ATOM 1380 C CA . PHE A 1 94 ? 1.442 -21.999 -4.790 1.00 58.77 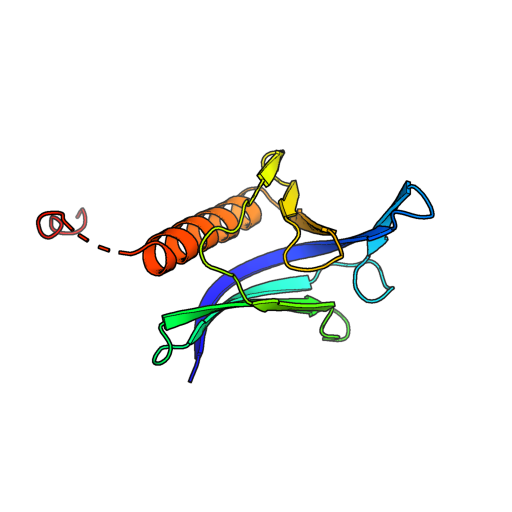91 PHE A CA 1
ATOM 1381 C C . PHE A 1 94 ? 2.007 -23.396 -4.573 1.00 63.73 91 PHE A C 1
ATOM 1382 O O . PHE A 1 94 ? 3.201 -23.585 -4.315 1.00 64.41 91 PHE A O 1
ATOM 1399 N N . GLY A 1 95 ? 1.117 -24.391 -4.707 1.00 68.08 92 GLY A N 1
ATOM 1400 C CA . GLY A 1 95 ? 1.536 -25.780 -4.606 1.00 77.24 92 GLY A CA 1
ATOM 1401 C C . GLY A 1 95 ? 2.406 -26.243 -5.761 1.00 70.37 92 GLY A C 1
ATOM 1402 O O . GLY A 1 95 ? 3.234 -27.145 -5.596 1.00 80.17 92 GLY A O 1
ATOM 1406 N N . SER A 1 96 ? 2.236 -25.644 -6.938 1.00 65.86 93 SER A N 1
ATOM 1407 C CA . SER A 1 96 ? 2.993 -26.035 -8.121 1.00 68.58 93 SER A CA 1
ATOM 1408 C C . SER A 1 96 ? 3.043 -24.864 -9.092 1.00 65.55 93 SER A C 1
ATOM 1409 O O . SER A 1 96 ? 2.291 -23.894 -8.968 1.00 62.87 93 SER A O 1
ATOM 1417 N N . LYS A 1 97 ? 3.944 -24.974 -10.075 1.00 62.55 94 LYS A N 1
ATOM 1418 C CA . LYS A 1 97 ? 4.031 -23.965 -11.122 1.00 60.51 94 LYS A CA 1
ATOM 1419 C C . LYS A 1 97 ? 2.776 -23.947 -11.969 1.00 62.91 94 LYS A C 1
ATOM 1420 O O . LYS A 1 97 ? 2.373 -22.886 -12.458 1.00 63.27 94 LYS A O 1
ATOM 1439 N N . GLU A 1 98 ? 2.163 -25.114 -12.174 1.00 65.04 95 GLU A N 1
ATOM 1440 C CA . GLU A 1 98 ? 0.933 -25.171 -12.945 1.00 67.93 95 GLU A CA 1
ATOM 1441 C C . GLU A 1 98 ? -0.124 -24.284 -12.304 1.00 64.62 95 GLU A C 1
ATOM 1442 O O . GLU A 1 98 ? -0.725 -23.433 -12.969 1.00 59.56 95 GLU A O 1
ATOM 1454 N N . ASP A 1 99 ? -0.316 -24.436 -10.988 1.00 65.83 96 ASP A N 1
ATOM 1455 C CA . ASP A 1 99 ? -1.245 -23.587 -10.245 1.00 64.17 96 ASP A CA 1
ATOM 1456 C C . ASP A 1 99 ? -0.874 -22.112 -10.367 1.00 62.10 96 ASP A C 1
ATOM 1457 O O . ASP A 1 99 ? -1.744 -21.257 -10.579 1.00 53.85 96 ASP A O 1
ATOM 1466 N N . ALA A 1 100 ? 0.419 -21.788 -10.194 1.00 56.38 97 ALA A N 1
ATOM 1467 C CA . ALA A 1 100 ? 0.845 -20.392 -10.245 1.00 54.92 97 ALA A CA 1
ATOM 1468 C C . ALA A 1 100 ? 0.525 -19.772 -11.594 1.00 53.30 97 ALA A C 1
ATOM 1469 O O . ALA A 1 100 ? 0.098 -18.614 -11.671 1.00 54.24 97 ALA A O 1
ATOM 1476 N N . ASN A 1 101 ? 0.724 -20.531 -12.670 1.00 56.82 98 ASN A N 1
ATOM 1477 C CA . ASN A 1 101 ? 0.606 -19.947 -13.997 1.00 57.01 98 ASN A CA 1
ATOM 1478 C C . ASN A 1 101 ? -0.844 -19.699 -14.355 1.00 57.48 98 ASN A C 1
ATOM 1479 O O . ASN A 1 101 ? -1.176 -18.685 -14.979 1.00 55.59 98 ASN A O 1
ATOM 1490 N N . VAL A 1 102 ? -1.721 -20.644 -14.014 1.00 59.84 99 VAL A N 1
ATOM 1491 C CA . VAL A 1 102 ? -3.135 -20.428 -14.274 1.00 57.41 99 VAL A CA 1
ATOM 1492 C C . VAL A 1 102 ? -3.622 -19.207 -13.504 1.00 54.58 99 VAL A C 1
ATOM 1493 O O . VAL A 1 102 ? -4.368 -18.380 -14.030 1.00 55.90 99 VAL A O 1
ATOM 1506 N N . PHE A 1 103 ? -3.213 -19.063 -12.246 1.00 55.80 100 PHE A N 1
ATOM 1507 C CA . PHE A 1 103 ? -3.764 -17.950 -11.483 1.00 57.21 100 PHE A CA 1
ATOM 1508 C C . PHE A 1 103 ? -3.238 -16.627 -12.019 1.00 56.62 100 PHE A C 1
ATOM 1509 O O . PHE A 1 103 ? -3.995 -15.662 -12.179 1.00 56.05 100 PHE A O 1
ATOM 1526 N N . ALA A 1 104 ? -1.936 -16.579 -12.305 1.00 54.05 101 ALA A N 1
ATOM 1527 C CA . ALA A 1 104 ? -1.332 -15.379 -12.868 1.00 55.87 101 ALA A CA 1
ATOM 1528 C C . ALA A 1 104 ? -1.958 -15.046 -14.209 1.00 55.82 101 ALA A C 1
ATOM 1529 O O . ALA A 1 104 ? -2.236 -13.878 -14.504 1.00 54.29 101 ALA A O 1
ATOM 1536 N N . SER A 1 105 ? -2.183 -16.065 -15.032 1.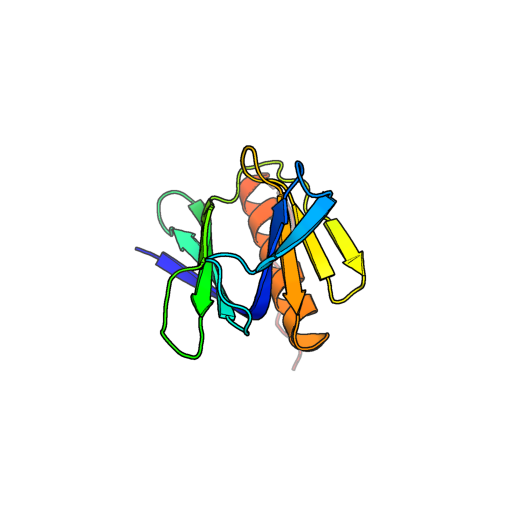00 54.82 102 SER A N 1
ATOM 1537 C CA . SER A 1 105 ? -2.731 -15.824 -16.359 1.00 59.67 102 SER A CA 1
ATOM 1538 C C . SER A 1 105 ? -4.139 -15.263 -16.249 1.00 56.26 102 SER A C 1
ATOM 1539 O O . SER A 1 105 ? -4.492 -14.314 -16.955 1.00 57.80 102 SER A O 1
ATOM 1547 N N . ALA A 1 106 ? -4.941 -15.804 -15.328 1.00 56.19 103 ALA A N 1
ATOM 1548 C CA . ALA A 1 106 ? -6.274 -15.261 -15.104 1.00 55.66 103 ALA A CA 1
ATOM 1549 C C . ALA A 1 106 ? -6.210 -13.859 -14.510 1.00 54.11 103 ALA A C 1
ATOM 1550 O O . ALA A 1 106 ? -7.011 -12.991 -14.873 1.00 59.80 103 ALA A O 1
ATOM 1557 N N . MET A 1 107 ? -5.298 -13.619 -13.573 1.00 51.55 104 MET A N 1
ATOM 1558 C CA . MET A 1 107 ? -5.171 -12.279 -13.0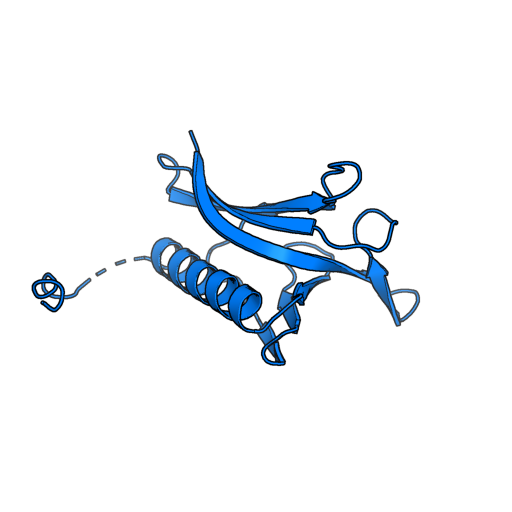16 1.00 51.94 104 MET A CA 1
ATOM 1559 C C . MET A 1 107 ? -4.810 -11.267 -14.089 1.00 58.47 104 MET A C 1
ATOM 1560 O O . MET A 1 107 ? -5.367 -10.168 -14.126 1.00 58.88 104 MET A O 1
ATOM 1574 N N . MET A 1 108 ? -3.854 -11.601 -14.961 1.00 62.50 105 MET A N 1
ATOM 1575 C CA . MET A 1 108 ? -3.516 -10.687 -16.048 1.00 60.88 105 MET A CA 1
ATOM 1576 C C . MET A 1 108 ? -4.738 -10.383 -16.901 1.00 62.75 105 MET A C 1
ATOM 1577 O O . MET A 1 108 ? -4.975 -9.229 -17.267 1.00 67.50 105 MET A O 1
ATOM 1591 N N . HIS A 1 109 ? -5.538 -11.403 -17.213 1.00 57.54 106 HIS A N 1
ATOM 1592 C CA . HIS A 1 109 ? -6.723 -11.182 -18.040 1.00 65.56 106 HIS A CA 1
ATOM 1593 C C . HIS A 1 109 ? -7.729 -10.293 -17.318 1.00 64.71 106 HIS A C 1
ATOM 1594 O O . HIS A 1 109 ? -8.232 -9.319 -17.890 1.00 65.75 106 HIS A O 1
ATOM 1608 N N . ALA A 1 110 ? -8.006 -10.592 -16.044 1.00 63.76 107 ALA A N 1
ATOM 1609 C CA . ALA A 1 110 ? -8.813 -9.699 -15.220 1.00 63.06 107 ALA A CA 1
ATOM 1610 C C . ALA A 1 110 ? -8.317 -8.260 -15.299 1.00 67.47 107 ALA A C 1
ATOM 1611 O O . ALA A 1 110 ? -9.107 -7.334 -15.499 1.00 66.50 107 ALA A O 1
ATOM 1618 N N . LEU A 1 111 ? -7.005 -8.047 -15.130 1.00 65.54 108 LEU A N 1
ATOM 1619 C CA . LEU A 1 111 ? -6.507 -6.675 -15.093 1.00 63.57 108 LEU A CA 1
ATOM 1620 C C . LEU A 1 111 ? -6.648 -5.991 -16.454 1.00 71.34 108 LEU A C 1
ATOM 1621 O O . LEU A 1 111 ? -6.843 -4.770 -16.508 1.00 74.00 108 LEU A O 1
ATOM 1637 N N . GLU A 1 112 ? -6.585 -6.749 -17.557 1.00 70.51 109 GLU A N 1
ATOM 1638 C CA . GLU A 1 112 ? -6.833 -6.165 -18.875 1.00 71.75 109 GLU A CA 1
ATOM 1639 C C . GLU A 1 112 ? -8.281 -5.719 -19.003 1.00 77.96 109 GLU A C 1
ATOM 1640 O O . GLU A 1 112 ? -8.566 -4.581 -19.395 1.00 83.90 109 GLU A O 1
ATOM 1652 N N . VAL A 1 113 ? -9.207 -6.619 -18.687 1.00 77.43 110 VAL A N 1
ATOM 1653 C CA . VAL A 1 113 ? -10.627 -6.320 -18.803 1.00 78.92 110 VAL A CA 1
ATOM 1654 C C . VAL A 1 113 ? -10.994 -5.121 -17.939 1.00 80.66 110 VAL A C 1
ATOM 1655 O O . VAL A 1 113 ? -11.853 -4.314 -18.303 1.00 79.54 110 VAL A O 1
ATOM 1668 N N . LEU A 1 114 ? -10.350 -4.990 -16.778 1.00 78.91 111 LEU A N 1
ATOM 1669 C CA . LEU A 1 114 ? -10.560 -3.802 -15.958 1.00 80.71 111 LEU A CA 1
ATOM 1670 C C . LEU A 1 114 ? -9.872 -2.587 -16.560 1.00 83.48 111 LEU A C 1
ATOM 1671 O O . LEU A 1 114 ? -10.389 -1.469 -16.456 1.00 88.74 111 LEU A O 1
ATOM 1687 N N . GLY A 1 115 ? -8.715 -2.786 -17.194 1.00 77.93 112 GLY A N 1
ATOM 1688 C CA . GLY A 1 115 ? -7.996 -1.668 -17.774 1.00 83.79 112 GLY A CA 1
ATOM 1689 C C . GLY A 1 115 ? -8.724 -1.030 -18.937 1.00 95.78 112 GLY A C 1
ATOM 1690 O O . GLY A 1 115 ? -8.548 0.163 -19.202 1.00 100.51 112 GLY A O 1
ATOM 1694 N N . GLY A 1 116 ? -9.537 -1.810 -19.648 1.00 95.72 113 GLY A N 1
ATOM 1695 C CA . GLY A 1 116 ? -10.358 -1.298 -20.728 1.00 91.61 113 GLY A CA 1
ATOM 1696 C C . GLY A 1 116 ? -10.010 -1.941 -22.054 1.00 87.61 113 GLY A C 1
ATOM 1697 O O . GLY A 1 116 ? -9.631 -1.250 -22.995 1.00 95.93 113 GLY A O 1
ATOM 1700 N N . ASP A 1 123 ? -8.349 -1.485 -30.040 1.00 103.76 120 ASP A N 1
ATOM 1701 C CA . ASP A 1 123 ? -8.917 -2.822 -30.187 1.00 106.19 120 ASP A CA 1
ATOM 1702 C C . ASP A 1 123 ? -7.967 -3.744 -30.960 1.00 102.86 120 ASP A C 1
ATOM 1703 O O . ASP A 1 123 ? -6.797 -3.405 -31.160 1.00 101.18 120 ASP A O 1
ATOM 1711 N N . PHE A 1 124 ? -8.469 -4.904 -31.367 1.00 100.74 121 PHE A N 1
ATOM 1712 C CA . PHE A 1 124 ? -7.745 -5.881 -32.166 1.00 90.80 121 PHE A CA 1
ATOM 1713 C C . PHE A 1 124 ? -8.716 -6.531 -33.133 1.00 89.16 121 PHE A C 1
ATOM 1714 O O . PHE A 1 124 ? -9.919 -6.600 -32.867 1.00 85.83 121 PHE A O 1
ATOM 1731 N N . PRO A 1 125 ? -8.224 -7.049 -34.260 1.00 86.82 122 PRO A N 1
ATOM 1732 C CA . PRO A 1 125 ? -9.094 -7.787 -35.175 1.00 82.88 122 PRO A CA 1
ATOM 1733 C C . PRO A 1 125 ? -9.556 -9.080 -34.532 1.00 79.78 122 PRO A C 1
ATOM 1734 O O . PRO A 1 125 ? -8.909 -9.586 -33.604 1.00 79.59 122 PRO A O 1
ATOM 1745 N N . PRO A 1 126 ? -10.670 -9.647 -34.983 1.00 79.74 123 PRO A N 1
ATOM 1746 C CA . PRO A 1 126 ? -11.138 -10.889 -34.377 1.00 76.39 123 PRO A CA 1
ATOM 1747 C C . PRO A 1 126 ? -10.106 -11.982 -34.549 1.00 70.51 123 PRO A C 1
ATOM 1748 O O . PRO A 1 126 ? -9.311 -11.968 -35.505 1.00 69.66 123 PRO A O 1
ATOM 1759 N N . PRO A 1 127 ? -10.074 -12.950 -33.642 1.00 65.90 124 PRO A N 1
ATOM 1760 C CA . PRO A 1 127 ? -9.001 -13.944 -33.651 1.00 64.97 124 PRO A CA 1
ATOM 1761 C C . PRO A 1 127 ? -9.161 -14.954 -34.770 1.00 66.15 124 PRO A C 1
ATOM 1762 O O . PRO A 1 127 ? -10.228 -15.049 -35.406 1.00 63.10 124 PRO A O 1
ATOM 1773 N N . PRO A 1 128 ? -8.115 -15.734 -35.035 1.00 59.17 125 PRO A N 1
ATOM 1774 C CA . PRO A 1 128 ? -8.212 -16.792 -36.032 1.00 61.40 125 PRO A CA 1
ATOM 1775 C C . PRO A 1 128 ? -8.886 -18.023 -35.453 1.00 63.87 125 PRO A C 1
ATOM 1776 O O . PRO A 1 128 ? -9.211 -18.068 -34.255 1.00 65.78 125 PRO A O 1
ATOM 1787 N N . PRO A 1 129 ? -9.159 -19.034 -36.278 1.00 63.92 126 PRO A N 1
ATOM 1788 C CA . PRO A 1 129 ? -9.780 -20.247 -35.755 1.00 66.27 126 PRO A CA 1
ATOM 1789 C C . PRO A 1 129 ? -8.817 -20.987 -34.846 1.00 64.79 126 PRO A C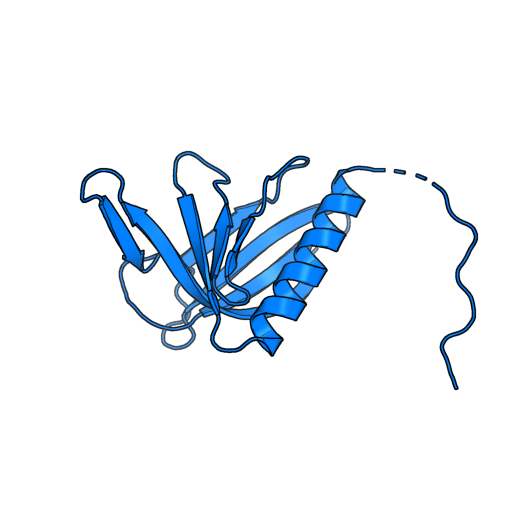 1
ATOM 1790 O O . PRO A 1 129 ? -7.593 -20.935 -35.044 1.00 65.10 126 PRO A O 1
ATOM 1801 N N . PRO A 1 130 ? -9.328 -21.719 -33.860 1.00 61.74 127 PRO A N 1
ATOM 1802 C CA . PRO A 1 130 ? -8.435 -22.460 -32.980 1.00 65.87 127 PRO A CA 1
ATOM 1803 C C . PRO A 1 130 ? -7.731 -23.5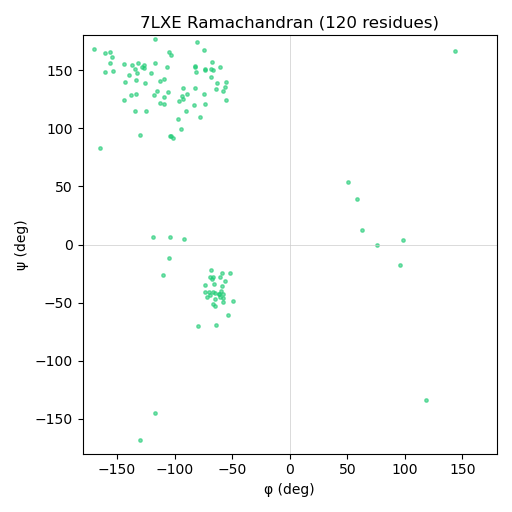68 -33.739 1.00 73.84 127 PRO A C 1
ATOM 1804 O O . PRO A 1 130 ? -8.276 -24.124 -34.706 1.00 74.52 127 PRO A O 1
ATOM 1815 N N . PRO A 1 131 ? -6.520 -23.935 -33.327 1.00 73.66 128 PRO A N 1
ATOM 1816 C CA . PRO A 1 131 ? -5.674 -24.825 -34.154 1.00 81.29 128 PRO A CA 1
ATOM 1817 C C . PRO A 1 131 ? -6.253 -26.225 -34.239 1.00 86.23 128 PRO A C 1
ATOM 1818 O O . PRO A 1 131 ? -6.830 -26.728 -33.264 1.00 94.16 128 PRO A O 1
ATOM 1829 N N . PRO A 1 132 ? -6.122 -26.900 -35.398 1.00 95.70 129 PRO A N 1
ATOM 1830 C CA . PRO A 1 132 ? -6.714 -28.234 -35.538 1.00 103.33 129 PRO A CA 1
ATOM 1831 C C . PRO A 1 132 ? -5.700 -29.353 -35.318 1.00 103.05 129 PRO A C 1
ATOM 1832 O O . PRO A 1 132 ? -6.095 -30.468 -34.979 1.00 106.40 129 PRO A O 1
#

Foldseek 3Di:
DKDWQDWFKWFKWWADVVVGDIAGFPRDTAIWTWTWMADVPVRWIWIWIAGPVPRHTRDTGTDAQPWDWACPDLQKIWTDRDPIIMITRGPDSVRSVSVVVVVVVSNVSNNPDDPDDDDDDD

Organism: Homo sapiens (NCBI:txid9606)

InterPro domains:
  IPR000727 Target SNARE coiled-coil homology domain [PS50192] (45-107)
  IPR001452 SH3 domain [PF00018] (452-496)
  IPR001452 SH3 domain [PR00452] (449-459)
  IPR001452 SH3 domain [PR00452] (463-478)
  IPR001452 SH3 domain [PR00452] (480-489)
  IPR001452 SH3 domain [PR00452] (491-503)
  IPR001452 SH3 domain [PS50002] (446-505)
  IPR001452 SH3 domain [SM00326] (449-504)
  IPR012849 Abl-interactor, homeo-domain homologous domain [PF07815] (93-170)
  IPR028457 ABI family [PTHR10460] (1-461)
  IPR035725 Abl Interactor 1, SH3 domain [cd11971] (450-508)
  IPR036028 SH3-like domain superfamily [SSF50044] (442-502)

GO terms:
  GO:0005515 protein binding (F, IPI)
  GO:0035591 signaling adaptor activity (F, IDA)
  GO:0031209 SCAR complex (C, IDA)
  GO:0030027 lamellipodium (C, IDA)
  GO:0061098 positive regulation of protein tyrosine kinase activity (P, IDA)
  GO:0008092 cytoskeletal protein binding (F, TAS)
  GO:0005783 endoplasmic reticulum (C, TAS)
  GO:0005829 cytosol (C, TAS)
  GO:0007169 cell surface receptor protein tyrosine kinase signaling pathway (P, TAS)
  GO:0008285 negative regulation of cell population proliferation (P, TAS)
  GO:0045296 cadherin binding (F, HDA)
  GO:0032433 filopodium tip (C, IDA)
  GO:0070062 extracellular exosome (C, HDA)
  GO:0017124 SH3 domain binding (F, IPI)

Nearest PDB structures (foldseek):
  7lxe-assembly1_A  TM=1.008E+00  e=6.564E-23  Homo sapiens
  4my6-assembly1_A  TM=9.898E-01  e=1.441E-18  Homo sapiens
  7lxf-assembly1_A  TM=9.305E-01  e=2.015E-19  Homo sapiens
  2xqn-assembly1_M  TM=9.918E-01  e=8.790E-18  Homo sapiens
  1qc6-assembly1_B  TM=9.523E-01  e=6.319E-14  Mus musculus

Solvent-accessible surface area: 7812 Å² total; per-residue (Å²): 120,67,104,55,60,18,102,2,108,0,11,6,29,22,67,40,115,85,87,154,110,91,51,35,5,48,66,58,108,28,74,0,109,0,31,0,50,34,50,80,65,124,57,51,2,61,0,18,0,119,8,58,160,78,107,61,67,16,3,85,21,66,7,63,146,62,23,188,42,78,94,56,78,118,42,33,0,45,8,180,34,70,114,79,37,23,0,0,65,16,34,49,125,138,30,0,87,62,0,15,66,13,0,118,92,0,42,103,54,34,58,103,194,190,108,120,116,111,114,116,129,184

B-factor: mean 83.27, std 20.41, range [51.28, 180.07]

CATH classification: 2.30.29.30